Protein AF-A0A924TJ54-F1 (afdb_monomer_lite)

Structure (mmCIF, N/CA/C/O backbone):
data_AF-A0A924TJ54-F1
#
_entry.id   AF-A0A924TJ54-F1
#
loop_
_atom_site.group_PDB
_atom_site.id
_atom_site.type_symbol
_atom_site.label_atom_id
_atom_site.label_alt_id
_atom_site.label_comp_id
_atom_site.label_asym_id
_atom_site.label_entity_id
_atom_site.label_seq_id
_atom_site.pdbx_PDB_ins_code
_atom_site.Cartn_x
_atom_site.Cartn_y
_atom_site.Cartn_z
_atom_site.occupancy
_atom_site.B_iso_or_equiv
_atom_site.auth_seq_id
_atom_site.auth_comp_id
_atom_site.auth_asym_id
_atom_site.auth_atom_id
_atom_site.pdbx_PDB_model_num
ATOM 1 N N . ILE A 1 1 ? 7.313 -4.654 -3.428 1.00 86.44 1 ILE A N 1
ATOM 2 C CA . ILE A 1 1 ? 7.127 -5.939 -4.145 1.00 86.44 1 ILE A CA 1
ATOM 3 C C . ILE A 1 1 ? 6.552 -6.918 -3.135 1.00 86.44 1 ILE A C 1
ATOM 5 O O . ILE A 1 1 ? 7.067 -6.954 -2.026 1.00 86.44 1 ILE A O 1
ATOM 9 N N . MET A 1 2 ? 5.464 -7.612 -3.467 1.00 90.75 2 MET A N 1
ATOM 10 C CA . MET A 1 2 ? 4.947 -8.716 -2.654 1.00 90.75 2 MET A CA 1
ATOM 11 C C . MET A 1 2 ? 5.245 -10.015 -3.396 1.00 90.75 2 MET A C 1
ATOM 13 O O . MET A 1 2 ? 4.913 -10.125 -4.574 1.00 90.75 2 MET A O 1
ATOM 17 N N . GLU A 1 3 ? 5.877 -10.963 -2.717 1.00 94.19 3 GLU A N 1
ATOM 18 C CA . GLU A 1 3 ? 5.996 -12.342 -3.186 1.00 94.19 3 GLU A CA 1
ATOM 19 C C . GLU A 1 3 ? 4.843 -13.130 -2.575 1.00 94.19 3 GLU A C 1
ATOM 21 O O . GLU A 1 3 ? 4.613 -13.078 -1.367 1.00 94.19 3 GLU A O 1
ATOM 26 N N . VAL A 1 4 ? 4.063 -13.783 -3.427 1.00 95.25 4 VAL A N 1
ATOM 27 C CA . VAL A 1 4 ? 2.811 -14.441 -3.058 1.00 95.25 4 VAL A CA 1
ATOM 28 C C . VAL A 1 4 ? 2.733 -15.791 -3.752 1.00 95.25 4 VAL A C 1
ATOM 30 O O . VAL A 1 4 ? 3.364 -15.999 -4.788 1.00 95.25 4 VAL A O 1
ATOM 33 N N . ASP A 1 5 ? 1.961 -16.708 -3.182 1.00 96.44 5 ASP A N 1
ATOM 34 C CA . ASP A 1 5 ? 1.699 -18.000 -3.806 1.00 96.44 5 ASP A CA 1
ATOM 35 C C . ASP A 1 5 ? 0.562 -17.929 -4.844 1.00 96.44 5 ASP A C 1
ATOM 37 O O . ASP A 1 5 ? -0.101 -16.906 -5.031 1.00 96.44 5 ASP A O 1
ATOM 41 N N . ASN A 1 6 ? 0.310 -19.060 -5.508 1.00 95.50 6 ASN A N 1
ATOM 42 C CA . ASN A 1 6 ? -0.711 -19.194 -6.552 1.00 95.50 6 ASN A CA 1
ATOM 43 C C . ASN A 1 6 ? -2.157 -19.021 -6.047 1.00 95.50 6 ASN A C 1
ATOM 45 O O . ASN A 1 6 ? -3.083 -18.986 -6.853 1.00 95.50 6 ASN A O 1
ATOM 49 N N . THR A 1 7 ? -2.380 -18.957 -4.731 1.00 96.00 7 THR A N 1
ATOM 50 C CA . THR A 1 7 ? -3.707 -18.765 -4.126 1.00 96.00 7 THR A CA 1
ATOM 51 C C . THR A 1 7 ? -4.036 -17.294 -3.878 1.00 96.00 7 THR A C 1
ATOM 53 O O . THR A 1 7 ? -5.145 -16.968 -3.432 1.00 96.00 7 THR A O 1
ATOM 56 N N . PHE A 1 8 ? -3.082 -16.401 -4.147 1.00 96.25 8 PHE A N 1
ATOM 57 C CA . PHE A 1 8 ? -3.264 -14.972 -3.990 1.00 96.25 8 PHE A CA 1
ATOM 58 C C . PHE A 1 8 ? -4.171 -14.383 -5.072 1.00 96.25 8 PHE A C 1
ATOM 60 O O . PHE A 1 8 ? -4.004 -14.618 -6.267 1.00 96.25 8 PHE A O 1
ATOM 67 N N . SER A 1 9 ? -5.090 -13.524 -4.639 1.00 96.31 9 SER A N 1
ATOM 68 C CA . SER A 1 9 ? -5.794 -12.587 -5.506 1.00 96.31 9 SER A CA 1
ATOM 69 C C . SER A 1 9 ? -5.999 -11.263 -4.774 1.00 96.31 9 SER A C 1
ATOM 71 O O . SER A 1 9 ? -6.176 -11.232 -3.551 1.00 96.31 9 SER A O 1
ATOM 73 N N . PHE A 1 10 ? -5.995 -10.155 -5.521 1.00 92.88 10 PHE A N 1
ATOM 74 C CA . PHE A 1 10 ? -6.259 -8.833 -4.946 1.00 92.88 10 PHE A CA 1
ATOM 75 C C . PHE A 1 10 ? -7.652 -8.751 -4.322 1.00 92.88 10 PHE A C 1
ATOM 77 O O . PHE A 1 10 ? -7.796 -8.190 -3.242 1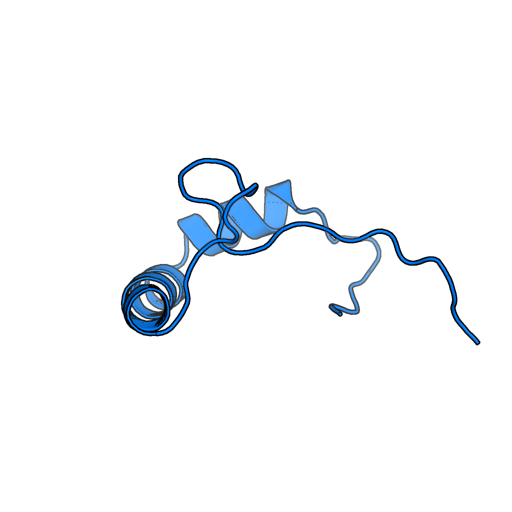.00 92.88 10 PHE A O 1
ATOM 84 N N . GLU A 1 11 ? -8.655 -9.369 -4.947 1.00 95.31 11 GLU A N 1
ATOM 85 C CA . GLU A 1 11 ? -10.024 -9.433 -4.427 1.00 95.31 11 GLU A CA 1
ATOM 86 C C . GLU A 1 11 ? -10.081 -10.107 -3.050 1.00 95.31 11 GLU A C 1
ATOM 88 O O . GLU A 1 11 ? -10.634 -9.551 -2.100 1.00 95.31 11 GLU A O 1
ATOM 93 N N . ARG A 1 12 ? -9.432 -11.270 -2.902 1.00 96.31 12 ARG A N 1
ATOM 94 C CA . ARG A 1 12 ? -9.382 -11.986 -1.623 1.00 96.31 12 ARG A CA 1
ATOM 95 C C . ARG A 1 12 ? -8.642 -11.180 -0.561 1.00 96.31 12 ARG A C 1
ATOM 97 O O . ARG A 1 12 ? -9.101 -11.113 0.577 1.00 96.31 12 ARG A O 1
ATOM 104 N N . LYS A 1 13 ? -7.513 -10.560 -0.919 1.00 95.12 13 LYS A N 1
ATOM 105 C CA . LYS A 1 13 ? -6.744 -9.709 -0.001 1.00 95.12 13 LYS A CA 1
ATOM 106 C C . LYS A 1 13 ? -7.573 -8.517 0.478 1.00 95.12 13 LYS A C 1
ATOM 108 O O . LYS A 1 13 ? -7.622 -8.280 1.679 1.00 95.12 13 LYS A O 1
ATOM 113 N N . LEU A 1 14 ? -8.269 -7.834 -0.431 1.00 92.88 14 LEU A N 1
ATOM 114 C CA . LEU A 1 14 ? -9.171 -6.724 -0.111 1.00 92.88 14 LEU A CA 1
ATOM 115 C C . LEU A 1 14 ? -10.278 -7.156 0.855 1.00 92.88 14 LEU A C 1
ATOM 117 O O . LEU A 1 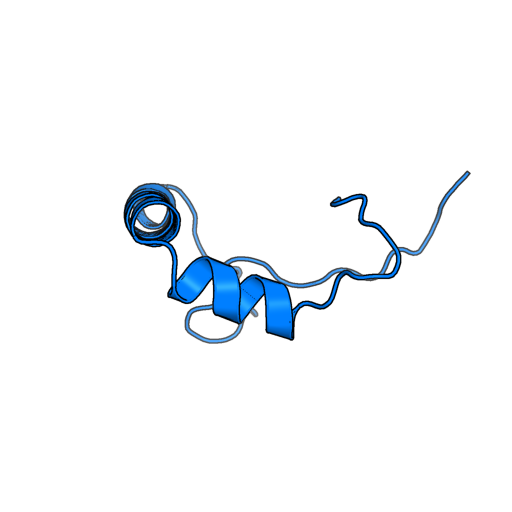14 ? -10.504 -6.483 1.858 1.00 92.88 14 LEU A O 1
ATOM 121 N N . ALA A 1 15 ? -10.925 -8.297 0.601 1.00 96.25 15 ALA A N 1
ATOM 122 C CA . ALA A 1 15 ? -11.958 -8.828 1.489 1.00 96.25 15 ALA A CA 1
ATOM 123 C C . ALA A 1 15 ? -11.407 -9.156 2.890 1.00 96.25 15 ALA A C 1
ATOM 125 O O . ALA A 1 15 ? -12.028 -8.817 3.897 1.00 96.25 15 ALA A O 1
ATOM 126 N N . MET A 1 16 ? -10.224 -9.775 2.966 1.00 96.38 16 MET A N 1
ATOM 127 C CA . MET A 1 16 ? -9.564 -10.085 4.239 1.00 96.38 16 MET A CA 1
ATOM 128 C C . MET A 1 16 ? -9.142 -8.826 5.005 1.00 96.38 16 MET A C 1
ATOM 130 O O . MET A 1 16 ? -9.315 -8.770 6.220 1.00 96.38 16 MET A O 1
ATOM 134 N N . ASP A 1 17 ? -8.616 -7.815 4.312 1.00 95.38 17 ASP A N 1
ATOM 135 C CA . ASP A 1 17 ? -8.214 -6.544 4.918 1.00 95.38 17 ASP A CA 1
ATOM 136 C C . ASP A 1 17 ? -9.417 -5.770 5.454 1.00 95.38 17 ASP A C 1
ATOM 138 O O . ASP A 1 17 ? -9.369 -5.248 6.568 1.00 95.38 17 ASP A O 1
ATOM 142 N N . ALA A 1 18 ? -10.510 -5.725 4.688 1.00 94.62 18 ALA A N 1
ATOM 143 C CA . ALA A 1 18 ? -11.761 -5.096 5.099 1.00 94.62 18 ALA A CA 1
ATOM 144 C C . ALA A 1 18 ? -12.367 -5.782 6.334 1.00 94.62 18 ALA A C 1
ATOM 146 O O . ALA A 1 18 ? -12.891 -5.112 7.222 1.00 94.62 18 ALA A O 1
ATOM 147 N N . ALA A 1 19 ? -12.254 -7.111 6.417 1.00 97.81 19 ALA A N 1
ATOM 148 C CA . ALA A 1 19 ? -12.755 -7.898 7.539 1.00 97.81 19 ALA A CA 1
ATOM 149 C C . ALA A 1 19 ? -11.834 -7.889 8.774 1.00 97.81 19 ALA A C 1
ATOM 151 O O . ALA A 1 19 ? -12.225 -8.418 9.814 1.00 97.81 19 ALA A O 1
ATOM 152 N N . ASN A 1 20 ? -10.624 -7.322 8.692 1.00 98.19 20 ASN A N 1
ATOM 153 C CA . ASN A 1 20 ? -9.655 -7.318 9.786 1.00 98.19 20 ASN A CA 1
ATOM 154 C C . ASN A 1 20 ? -9.580 -5.935 10.468 1.00 98.19 20 ASN A C 1
ATOM 156 O O . ASN A 1 20 ? -8.948 -5.020 9.933 1.00 98.19 20 ASN A O 1
ATOM 160 N N . PRO A 1 21 ? -10.128 -5.774 11.691 1.00 97.75 21 PRO A N 1
ATOM 161 C CA . PRO A 1 21 ? -10.141 -4.487 12.388 1.00 97.75 21 PRO A CA 1
ATOM 162 C C . PRO A 1 21 ? -8.747 -3.897 12.625 1.00 97.75 21 PRO A C 1
ATOM 164 O O . PRO A 1 21 ? -8.575 -2.684 12.561 1.00 97.75 21 PRO A O 1
ATOM 167 N N . LYS A 1 22 ? -7.728 -4.738 12.845 1.00 98.25 22 LYS A N 1
ATOM 168 C CA . LYS A 1 22 ? -6.352 -4.266 13.053 1.00 98.25 22 LYS A CA 1
ATOM 169 C C . LYS A 1 22 ? -5.714 -3.726 11.786 1.00 98.25 22 LYS A C 1
ATOM 171 O O . LYS A 1 22 ? -4.966 -2.756 11.862 1.00 98.25 22 LYS A O 1
ATOM 176 N N . VAL A 1 23 ? -6.047 -4.296 10.630 1.00 96.62 23 VAL A N 1
ATOM 177 C CA . VAL A 1 23 ? -5.630 -3.731 9.342 1.00 96.62 23 VAL A CA 1
ATOM 178 C C . VAL A 1 23 ? -6.301 -2.375 9.127 1.00 96.62 23 VAL A C 1
ATOM 180 O O . VAL A 1 23 ? -5.621 -1.430 8.751 1.00 96.62 23 VAL A O 1
ATOM 183 N N . GLN A 1 24 ? -7.588 -2.234 9.451 1.00 97.12 24 GLN A N 1
ATOM 184 C CA . GLN A 1 24 ? -8.292 -0.951 9.329 1.00 97.12 24 GLN A CA 1
ATOM 185 C C . GLN A 1 24 ? -7.729 0.134 10.265 1.00 97.12 24 GLN A C 1
ATOM 187 O O . GLN A 1 24 ? -7.496 1.260 9.826 1.00 97.12 24 GLN A O 1
ATOM 192 N N .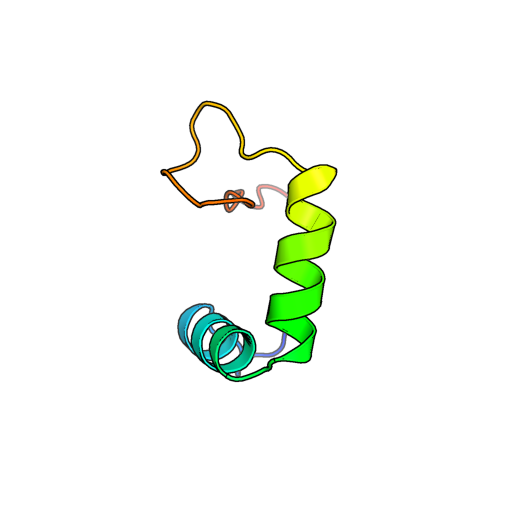 GLU A 1 25 ? -7.453 -0.195 11.534 1.00 97.75 25 GLU A N 1
ATOM 193 C CA . GLU A 1 25 ? -6.786 0.718 12.480 1.00 97.75 25 GLU A CA 1
ATOM 194 C C . GLU A 1 25 ? -5.413 1.171 11.949 1.00 97.75 25 GLU A C 1
ATOM 196 O O . GLU A 1 25 ? -5.076 2.358 11.987 1.00 97.75 25 GLU A O 1
ATOM 201 N N . TRP A 1 26 ? -4.628 0.228 11.422 1.00 96.19 26 TRP A N 1
ATOM 202 C CA . TRP A 1 26 ? -3.325 0.508 10.826 1.00 96.19 26 TRP A CA 1
ATOM 203 C C . TRP A 1 26 ? -3.429 1.405 9.588 1.00 96.19 26 TRP A C 1
ATOM 205 O O . TRP A 1 26 ? -2.670 2.365 9.457 1.00 96.19 26 TRP A O 1
ATOM 215 N N . GLU A 1 27 ? -4.38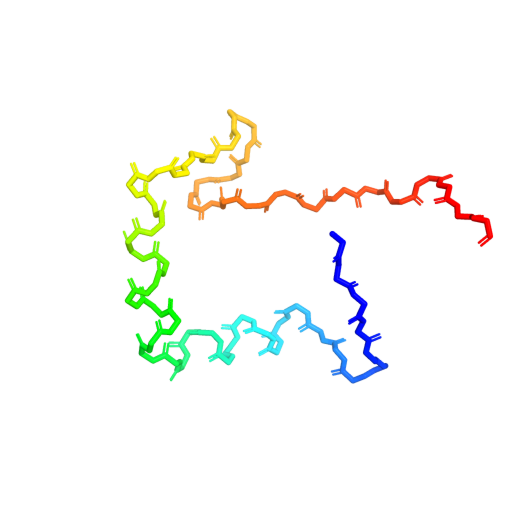7 1.138 8.702 1.00 93.94 27 GLU A N 1
ATOM 216 C CA . GLU A 1 27 ? -4.630 1.933 7.498 1.00 93.94 27 GLU A CA 1
ATOM 217 C C . GLU A 1 27 ? -4.998 3.384 7.840 1.00 93.94 27 GLU A C 1
ATOM 219 O O . GLU A 1 27 ? -4.414 4.314 7.279 1.00 93.94 27 GLU A O 1
ATOM 224 N N . GLN A 1 28 ? -5.868 3.598 8.834 1.00 94.06 28 GLN A N 1
ATOM 225 C CA . GLN A 1 28 ? -6.212 4.939 9.322 1.00 94.06 28 GLN A CA 1
ATOM 226 C C . GLN A 1 28 ? -5.007 5.684 9.910 1.00 94.06 28 GLN A C 1
ATOM 228 O O . GLN A 1 28 ? -4.867 6.895 9.716 1.00 94.06 28 GLN A O 1
ATOM 233 N N . LEU A 1 29 ? -4.127 4.982 10.631 1.00 96.56 29 LEU A N 1
ATOM 234 C CA . LEU A 1 29 ? -2.903 5.574 11.164 1.00 96.56 29 LEU A CA 1
ATOM 235 C C . LEU A 1 29 ? -1.944 5.966 10.036 1.00 96.56 29 LEU A C 1
ATOM 237 O O . LEU A 1 29 ? -1.432 7.085 10.026 1.00 96.56 29 LEU A O 1
ATOM 241 N N . MET A 1 30 ? -1.710 5.062 9.084 1.00 95.38 30 MET A N 1
ATOM 242 C CA . MET A 1 30 ? -0.757 5.279 7.998 1.00 95.38 30 MET A CA 1
ATOM 243 C C . MET A 1 30 ? -1.195 6.380 7.036 1.00 95.38 30 MET A C 1
ATOM 245 O O . MET A 1 30 ? -0.336 7.093 6.521 1.00 95.38 30 MET A O 1
ATOM 249 N N . TRP A 1 31 ? -2.499 6.597 6.853 1.00 93.12 31 TRP A N 1
ATOM 250 C CA . TRP A 1 31 ? -3.018 7.689 6.022 1.00 93.12 31 TRP A CA 1
ATOM 251 C C . TRP A 1 31 ? -2.604 9.090 6.506 1.00 93.12 31 TRP A C 1
ATOM 253 O O . TRP A 1 31 ? -2.622 10.046 5.741 1.00 93.12 31 TRP A O 1
ATOM 263 N N . LYS A 1 32 ? -2.178 9.234 7.769 1.00 94.88 32 LYS A N 1
ATOM 264 C CA . LYS A 1 32 ? -1.629 10.499 8.289 1.00 94.88 32 LYS A CA 1
ATOM 265 C C . LYS A 1 32 ? -0.220 10.800 7.773 1.00 94.88 32 LYS A C 1
ATOM 267 O O . LYS A 1 32 ? 0.199 11.952 7.784 1.00 94.88 32 LYS A O 1
ATOM 272 N N . TYR A 1 33 ? 0.511 9.765 7.365 1.00 94.88 33 TYR A N 1
ATOM 273 C CA . TYR A 1 33 ? 1.918 9.844 6.964 1.00 94.88 33 TYR A CA 1
ATOM 274 C C . TYR A 1 33 ? 2.123 9.552 5.476 1.00 94.88 33 TYR A C 1
ATOM 276 O O . TYR A 1 33 ? 3.125 9.957 4.894 1.00 94.88 33 TYR A O 1
ATOM 284 N N . GLN A 1 34 ? 1.185 8.840 4.859 1.00 92.56 34 GLN A N 1
ATOM 285 C CA . GLN A 1 34 ? 1.206 8.456 3.455 1.00 92.56 34 GLN A CA 1
ATOM 286 C C . GLN A 1 34 ? 0.218 9.324 2.678 1.00 92.56 34 GLN A C 1
ATOM 288 O O . GLN A 1 34 ? -0.807 9.735 3.209 1.00 92.56 34 GLN A O 1
ATOM 293 N N . HIS A 1 35 ? 0.526 9.602 1.416 1.00 87.38 35 HIS A N 1
ATOM 294 C CA . HIS A 1 35 ? -0.380 10.289 0.501 1.00 87.38 35 HIS A CA 1
ATOM 295 C C . HIS A 1 35 ? -0.543 9.452 -0.761 1.00 87.38 35 HIS A C 1
ATOM 297 O O . HIS A 1 35 ? 0.431 8.889 -1.265 1.00 87.38 35 HIS A O 1
ATOM 303 N N . GLY A 1 36 ? -1.776 9.389 -1.266 1.00 88.69 36 GLY A N 1
ATOM 304 C CA . GLY A 1 36 ? -2.041 8.849 -2.593 1.00 88.69 36 GLY A CA 1
ATOM 305 C C . GLY A 1 36 ? -1.313 9.668 -3.660 1.00 88.69 36 GLY A C 1
ATOM 306 O O . GLY A 1 36 ? -1.096 10.874 -3.506 1.00 88.69 36 GLY A O 1
ATOM 307 N N . LEU A 1 37 ? -0.916 9.005 -4.743 1.00 90.44 37 LEU A N 1
ATOM 308 C CA . LEU A 1 37 ? -0.268 9.678 -5.865 1.00 90.44 37 LEU A CA 1
ATOM 309 C C . LEU A 1 37 ? -1.271 10.606 -6.575 1.00 90.44 37 LEU A C 1
ATOM 311 O O . LEU A 1 37 ? -2.455 10.276 -6.624 1.00 90.44 37 LEU A O 1
ATOM 315 N N . PRO A 1 38 ? -0.831 11.724 -7.188 1.00 89.62 38 PRO A N 1
ATOM 316 C CA . PRO A 1 38 ? -1.740 12.690 -7.824 1.00 89.62 38 PRO A CA 1
ATOM 317 C C . 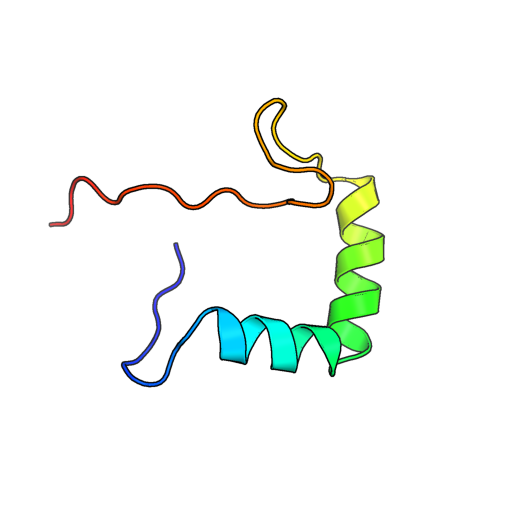PRO A 1 38 ? -2.651 12.101 -8.911 1.00 89.62 38 PRO A C 1
ATOM 319 O O . PRO A 1 38 ? -3.702 12.656 -9.210 1.00 89.62 38 PRO A O 1
ATOM 322 N N . PHE A 1 39 ? -2.228 10.993 -9.517 1.00 90.38 39 PHE A N 1
ATOM 323 C CA . PHE A 1 39 ? -2.938 10.277 -10.576 1.00 90.38 39 PHE A CA 1
ATOM 324 C C . PHE A 1 39 ? -3.622 8.988 -10.090 1.00 90.38 39 PHE A C 1
ATOM 326 O O . PHE A 1 39 ? -4.200 8.265 -10.900 1.00 90.38 39 PHE A O 1
ATOM 333 N N . ALA A 1 40 ? -3.532 8.667 -8.797 1.00 90.81 40 ALA A N 1
ATOM 334 C CA . ALA A 1 40 ? -4.252 7.542 -8.215 1.00 90.81 40 ALA A CA 1
ATOM 335 C C . ALA A 1 40 ? -5.753 7.858 -8.151 1.00 90.81 40 ALA A C 1
ATOM 337 O O . ALA A 1 40 ? -6.153 9.025 -8.075 1.00 90.81 40 ALA A O 1
ATOM 338 N N . LYS A 1 41 ? -6.609 6.830 -8.172 1.00 87.88 41 LYS A N 1
ATOM 339 C CA . LYS A 1 41 ? -8.047 7.068 -8.000 1.00 87.88 41 LYS A CA 1
ATOM 340 C C . LYS A 1 41 ? -8.333 7.572 -6.579 1.00 87.88 41 LYS A C 1
ATOM 342 O O . LYS A 1 41 ? -7.554 7.311 -5.658 1.00 87.88 41 LYS A O 1
ATOM 347 N N . PRO A 1 42 ? -9.465 8.263 -6.358 1.00 84.44 42 PRO A N 1
ATOM 348 C CA . PRO A 1 42 ? -9.860 8.679 -5.019 1.00 84.44 42 PRO A CA 1
ATOM 349 C C . PRO A 1 42 ? -9.884 7.492 -4.047 1.00 84.44 42 PRO A C 1
ATOM 351 O O . PRO A 1 42 ? -10.557 6.495 -4.296 1.00 84.44 42 PRO A O 1
ATOM 354 N N . GLY A 1 43 ? -9.139 7.608 -2.948 1.00 83.00 43 GLY A N 1
ATOM 355 C CA . GLY A 1 43 ? -9.020 6.555 -1.935 1.00 83.00 43 GLY A CA 1
ATOM 356 C C . GLY A 1 43 ? -7.965 5.478 -2.225 1.00 83.00 43 GLY A C 1
ATOM 357 O O . GLY A 1 43 ? -7.767 4.604 -1.386 1.00 83.00 43 GLY A O 1
ATOM 358 N N . GLU A 1 44 ? -7.246 5.533 -3.351 1.00 86.00 44 GLU A N 1
ATOM 359 C CA . GLU A 1 44 ? -6.143 4.607 -3.625 1.00 86.00 44 GLU A CA 1
ATOM 360 C C . GLU A 1 44 ? -4.826 5.106 -3.017 1.00 86.00 44 GLU A C 1
ATOM 362 O O . GLU A 1 44 ? -4.327 6.188 -3.328 1.00 86.00 44 GLU A O 1
ATOM 367 N N . LYS A 1 45 ? -4.230 4.271 -2.159 1.00 85.50 45 LYS A N 1
ATOM 368 C CA . LYS A 1 45 ? -2.902 4.519 -1.577 1.00 85.50 45 LYS A CA 1
ATOM 369 C C . LYS A 1 45 ? -1.763 4.033 -2.465 1.00 85.50 45 LYS A C 1
ATOM 371 O O . LYS A 1 45 ? -0.703 4.645 -2.525 1.00 85.50 45 LYS A O 1
ATOM 376 N N . TRP A 1 46 ? -1.984 2.894 -3.113 1.00 88.88 46 TRP A N 1
ATOM 377 C CA . TRP A 1 46 ? -0.981 2.161 -3.869 1.00 88.88 46 TRP A CA 1
ATOM 378 C C . TRP A 1 46 ? -1.472 1.977 -5.296 1.00 88.88 46 TRP A C 1
ATOM 380 O O . TRP A 1 46 ? -2.578 1.487 -5.509 1.00 88.88 46 TRP A O 1
ATOM 390 N N . VAL A 1 47 ? -0.628 2.335 -6.258 1.00 90.88 47 VAL A N 1
ATOM 391 C CA . VAL A 1 47 ? -0.872 2.088 -7.680 1.00 90.88 47 VAL A CA 1
ATOM 392 C C . VAL A 1 47 ? -0.039 0.882 -8.098 1.00 90.88 47 VAL A C 1
ATOM 394 O O . VAL A 1 47 ? 1.149 0.802 -7.775 1.00 90.88 47 VAL A O 1
ATOM 397 N N . LEU A 1 48 ? -0.666 -0.075 -8.784 1.00 92.12 48 LEU A N 1
ATOM 398 C CA . LEU A 1 48 ? 0.039 -1.232 -9.329 1.00 92.12 48 LEU A CA 1
ATOM 399 C C . LEU A 1 48 ? 1.035 -0.781 -10.396 1.00 92.12 48 LEU A C 1
ATOM 401 O O . LEU A 1 48 ? 0.722 0.059 -11.235 1.00 92.12 48 LEU A O 1
ATOM 405 N N . MET A 1 49 ? 2.233 -1.353 -10.346 1.00 92.25 49 MET A N 1
ATOM 406 C CA . MET A 1 49 ? 3.282 -1.097 -11.325 1.00 92.25 49 MET A CA 1
ATOM 407 C C . MET A 1 49 ? 3.555 -2.351 -12.143 1.00 92.25 49 MET A C 1
ATOM 409 O O . MET A 1 49 ? 3.546 -3.461 -11.605 1.00 92.25 49 MET A O 1
ATOM 413 N N . ASP A 1 50 ? 3.876 -2.148 -13.416 1.00 92.69 50 ASP A N 1
ATOM 414 C CA . ASP A 1 50 ? 4.298 -3.217 -14.309 1.00 92.69 50 ASP A CA 1
ATOM 415 C C . ASP A 1 50 ? 5.747 -3.611 -14.015 1.00 92.69 50 ASP A C 1
ATOM 417 O O . ASP A 1 50 ? 6.667 -2.787 -14.013 1.00 92.69 50 ASP A O 1
ATOM 421 N N . LYS A 1 51 ? 5.969 -4.902 -13.764 1.00 93.06 51 LYS A N 1
ATOM 422 C CA . LYS A 1 51 ? 7.313 -5.446 -13.582 1.00 93.06 51 LYS A CA 1
ATOM 423 C C . LYS A 1 51 ? 7.949 -5.688 -14.950 1.00 93.06 51 LYS A C 1
ATOM 425 O O . LYS A 1 51 ? 7.622 -6.662 -15.616 1.00 93.06 51 LYS A O 1
ATOM 430 N N . ILE A 1 52 ? 8.881 -4.822 -15.343 1.00 95.44 52 ILE A N 1
ATOM 431 C CA . ILE A 1 52 ? 9.525 -4.875 -16.669 1.00 95.44 52 ILE A CA 1
ATOM 432 C C . ILE A 1 52 ? 10.839 -5.675 -16.714 1.00 95.44 52 ILE A C 1
ATOM 434 O O . ILE A 1 52 ? 11.375 -5.905 -17.794 1.00 95.44 52 ILE A O 1
ATOM 438 N N . PHE A 1 53 ? 11.383 -6.085 -15.563 1.00 94.31 53 PHE A N 1
ATOM 439 C CA . PHE A 1 53 ? 12.628 -6.854 -15.475 1.00 94.31 53 PHE A CA 1
ATOM 440 C C . PHE A 1 53 ? 12.666 -7.740 -14.219 1.00 94.31 53 PHE A C 1
ATOM 442 O O . PHE A 1 53 ? 12.181 -7.354 -13.150 1.00 94.31 53 PHE A O 1
ATOM 449 N N . GLN A 1 54 ? 13.266 -8.923 -14.353 1.00 91.56 54 GLN A N 1
ATOM 450 C CA . GLN A 1 54 ? 13.639 -9.833 -13.270 1.00 91.56 54 GLN A CA 1
ATOM 451 C C . GLN A 1 54 ? 14.862 -10.645 -13.722 1.00 91.56 54 GLN A C 1
ATOM 453 O O . GLN A 1 54 ? 14.885 -11.080 -14.873 1.00 91.56 54 GLN A O 1
ATOM 458 N N . LEU A 1 55 ? 15.848 -10.825 -12.834 1.00 90.12 55 LEU A N 1
ATOM 459 C CA . LEU A 1 55 ? 16.988 -11.727 -13.042 1.00 90.12 55 LEU A CA 1
ATOM 460 C C . LEU A 1 55 ? 16.624 -13.167 -12.658 1.00 90.12 55 LEU A C 1
ATOM 462 O O . LEU A 1 55 ? 15.875 -13.322 -11.663 1.00 90.12 55 LEU A O 1
#

Foldseek 3Di:
DDDDDPPDDPVVVVVVLVVDVVSVVVVVVCCVVADDDPPDPVPDRDDDDDDPDDD

pLDDT: mean 93.14, std 3.74, range [83.0, 98.25]

Secondary structure (DSSP, 8-state):
--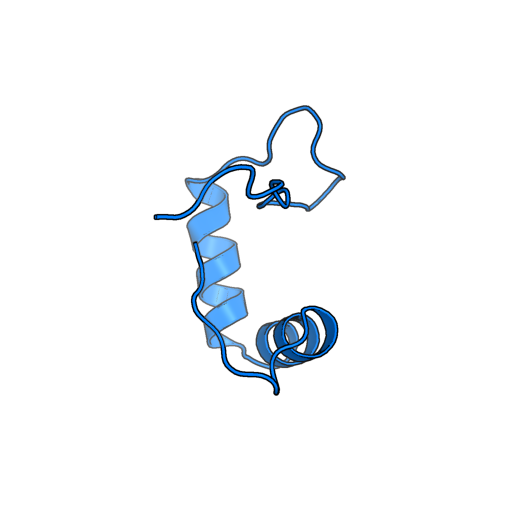---TT--HHHHHHHHHT-HHHHHHHHHHTTT----TTSPTT-S----------

Sequence (55 aa):
IMEVDNTFSFERKLAMDAANPKVQEWEQLMWKYQHGLPFAKPGEKWVLMDKIFQL

Radius of gyration: 13.53 Å; chains: 1; bounding box: 30×32×30 Å